Protein AF-A0A7S0L4U0-F1 (afdb_monomer_lite)

Structure (mmCIF, N/CA/C/O backbone):
data_AF-A0A7S0L4U0-F1
#
_entry.id   AF-A0A7S0L4U0-F1
#
loop_
_atom_site.group_PDB
_atom_site.id
_atom_site.type_symbol
_atom_site.label_atom_id
_atom_site.label_alt_id
_atom_site.label_comp_id
_atom_site.label_asym_id
_atom_site.label_entity_id
_atom_site.label_seq_id
_atom_site.pdbx_PDB_ins_code
_atom_site.Cartn_x
_atom_site.Cartn_y
_atom_site.Cartn_z
_atom_site.occupancy
_atom_site.B_iso_or_equiv
_atom_site.auth_seq_id
_atom_site.auth_comp_id
_atom_site.auth_asym_id
_atom_site.auth_atom_id
_atom_site.pdbx_PDB_model_num
ATOM 1 N N . ASP A 1 1 ? -21.108 29.301 -39.414 1.00 53.47 1 ASP A N 1
ATOM 2 C CA . ASP A 1 1 ? -21.179 27.927 -38.874 1.00 53.47 1 ASP A CA 1
ATOM 3 C C . ASP A 1 1 ? -20.992 27.827 -37.364 1.00 53.47 1 ASP A C 1
ATOM 5 O O . ASP A 1 1 ? -20.004 27.285 -36.890 1.00 53.47 1 ASP A O 1
ATOM 9 N N . ARG A 1 2 ? -21.960 28.309 -36.571 1.00 51.38 2 ARG A N 1
ATOM 10 C CA . ARG A 1 2 ? -22.082 27.903 -35.160 1.00 51.38 2 ARG A CA 1
ATOM 11 C C . ARG A 1 2 ? -23.070 26.743 -35.112 1.00 51.38 2 ARG A C 1
ATOM 13 O O . ARG A 1 2 ? -24.215 26.923 -35.521 1.00 51.38 2 ARG A O 1
ATOM 20 N N . LEU A 1 3 ? -22.631 25.564 -34.663 1.00 56.19 3 LEU A N 1
ATOM 21 C CA . LEU A 1 3 ? -23.533 24.439 -34.417 1.00 56.19 3 LEU A CA 1
ATOM 22 C C . LEU A 1 3 ? -24.658 24.902 -33.484 1.00 56.19 3 LEU A C 1
ATOM 24 O O . LEU A 1 3 ? -24.407 25.405 -32.392 1.00 56.19 3 LEU A O 1
ATOM 28 N N . SER A 1 4 ? -25.899 24.738 -33.927 1.00 61.84 4 SER A N 1
ATOM 29 C CA . SER A 1 4 ? -27.081 25.008 -33.122 1.00 61.84 4 SER A CA 1
ATOM 30 C C . SER A 1 4 ? -27.123 24.060 -31.906 1.00 61.84 4 SER A C 1
ATOM 32 O O . SER A 1 4 ? -26.783 22.878 -32.042 1.00 61.84 4 SER A O 1
ATOM 34 N N . PRO A 1 5 ? -27.555 24.545 -30.722 1.00 63.06 5 PRO A N 1
ATOM 35 C CA . PRO A 1 5 ? -27.515 23.802 -29.456 1.00 63.06 5 PRO A CA 1
ATOM 36 C C . PRO A 1 5 ? -28.036 22.345 -29.505 1.00 63.06 5 PRO A C 1
ATOM 38 O O . PRO A 1 5 ? -27.392 21.485 -28.900 1.00 63.06 5 PRO A O 1
ATOM 41 N N . PRO A 1 6 ? -29.104 21.988 -30.255 1.00 65.94 6 PRO A N 1
ATOM 42 C CA . PRO A 1 6 ? -29.579 20.599 -30.309 1.00 65.94 6 PRO A CA 1
ATOM 43 C C . PRO A 1 6 ? -28.618 19.614 -30.999 1.00 65.94 6 PRO A C 1
ATOM 45 O O . PRO A 1 6 ? -28.617 18.432 -30.663 1.00 65.94 6 PRO A O 1
ATOM 48 N N . ARG A 1 7 ? -27.763 20.063 -31.933 1.00 62.62 7 ARG A N 1
ATOM 49 C CA . ARG A 1 7 ? -26.810 19.176 -32.634 1.00 62.62 7 ARG A CA 1
ATOM 50 C C . ARG A 1 7 ? -25.561 18.882 -31.803 1.00 62.62 7 ARG A C 1
ATOM 52 O O . ARG A 1 7 ? -25.033 17.777 -31.880 1.00 62.62 7 ARG A O 1
ATOM 59 N N . ALA A 1 8 ? -25.131 19.832 -30.971 1.00 63.56 8 ALA A N 1
ATOM 60 C CA . ALA A 1 8 ? -24.026 19.633 -30.033 1.00 63.56 8 ALA A CA 1
ATOM 61 C C . ALA A 1 8 ? -24.400 18.644 -28.911 1.00 63.56 8 ALA A C 1
ATOM 63 O O . ALA A 1 8 ? -23.606 17.768 -28.581 1.00 63.56 8 ALA A O 1
ATOM 64 N N . ALA A 1 9 ? -25.632 18.714 -28.391 1.00 63.44 9 ALA A N 1
ATOM 65 C CA . ALA A 1 9 ? -26.138 17.769 -27.390 1.00 63.44 9 ALA A CA 1
ATOM 66 C C . ALA A 1 9 ? -26.309 16.338 -27.948 1.00 63.44 9 ALA A C 1
ATOM 68 O O . ALA A 1 9 ? -25.973 15.359 -27.276 1.00 63.44 9 ALA A O 1
ATOM 69 N N . ALA A 1 10 ? -26.763 16.201 -29.200 1.00 62.81 10 ALA A N 1
ATOM 70 C CA . ALA A 1 10 ? -26.847 14.909 -29.889 1.00 62.81 10 ALA A CA 1
ATOM 71 C C . ALA A 1 10 ? -25.455 14.310 -30.188 1.00 62.81 10 ALA A C 1
ATOM 73 O O . ALA A 1 10 ? -25.240 13.109 -30.038 1.00 62.81 10 ALA A O 1
ATOM 74 N N . ALA A 1 11 ? -24.477 15.146 -30.552 1.00 64.44 11 ALA A N 1
ATOM 75 C CA . ALA A 1 11 ? -23.095 14.712 -30.753 1.00 64.44 11 ALA A CA 1
ATOM 76 C C . ALA A 1 11 ? -22.408 14.315 -29.433 1.00 64.44 11 ALA A C 1
ATOM 78 O O . ALA A 1 11 ? -21.681 13.323 -29.401 1.00 64.44 11 ALA A O 1
ATOM 79 N N . ALA A 1 12 ? -22.677 15.036 -28.339 1.00 64.06 12 ALA A N 1
ATOM 80 C CA . ALA A 1 12 ? -22.147 14.734 -27.009 1.00 64.06 12 ALA A CA 1
ATOM 81 C C . ALA A 1 12 ? -22.716 13.428 -26.432 1.00 64.06 12 ALA A C 1
ATOM 83 O O . ALA A 1 12 ? -21.962 12.609 -25.914 1.00 64.06 12 ALA A O 1
ATOM 84 N N . SER A 1 13 ? -24.020 13.180 -26.584 1.00 57.53 13 SER A N 1
ATOM 85 C CA . SER A 1 13 ? -24.646 11.907 -26.189 1.00 57.53 13 SER A CA 1
ATOM 86 C C . SER A 1 13 ? -24.198 10.733 -27.073 1.00 57.53 13 SER A C 1
ATOM 88 O O . SER A 1 13 ? -23.996 9.623 -26.577 1.00 57.53 13 SER A O 1
ATOM 90 N N . GLY A 1 14 ? -23.937 10.980 -28.361 1.00 66.12 14 GLY A N 1
ATOM 91 C CA . GLY A 1 14 ? -23.319 10.010 -29.271 1.00 66.12 14 GLY A CA 1
ATOM 92 C C . GLY A 1 14 ? -21.858 9.681 -28.932 1.00 66.12 14 GLY A C 1
ATOM 93 O O . GLY A 1 14 ? -21.435 8.536 -29.056 1.00 66.12 14 GLY A O 1
ATOM 94 N N . ALA A 1 15 ? -21.078 10.664 -28.481 1.00 65.94 15 ALA A N 1
ATOM 95 C CA . ALA A 1 15 ? -19.709 10.446 -28.016 1.00 65.94 15 ALA A CA 1
ATOM 96 C C . ALA A 1 15 ? -19.683 9.727 -26.660 1.00 65.94 15 ALA A C 1
ATOM 98 O O . ALA A 1 15 ? -18.914 8.789 -26.478 1.00 65.94 15 ALA A O 1
ATOM 99 N N . LEU A 1 16 ? -20.579 10.102 -25.743 1.00 66.62 16 LEU A N 1
ATOM 100 C CA . LEU A 1 16 ? -20.706 9.476 -24.430 1.00 66.62 16 LEU A CA 1
ATOM 101 C C . LEU A 1 16 ? -21.143 8.011 -24.538 1.00 66.62 16 LEU A C 1
ATOM 103 O O . LEU A 1 16 ? -20.555 7.157 -23.887 1.00 66.62 16 LEU A O 1
ATOM 107 N N . SER A 1 17 ? -22.118 7.699 -25.395 1.00 63.53 17 SER A N 1
ATOM 108 C CA . SER A 1 17 ? -22.551 6.313 -25.633 1.00 63.53 17 SER A CA 1
ATOM 109 C C . SER A 1 17 ? -21.443 5.452 -26.240 1.00 63.53 17 SER A C 1
ATOM 111 O O . SER A 1 17 ? -21.292 4.307 -25.826 1.00 63.53 17 SER A O 1
ATOM 113 N N . ARG A 1 18 ? -20.607 6.009 -27.129 1.00 67.00 18 ARG A N 1
ATOM 114 C CA . ARG A 1 18 ? -19.422 5.315 -27.663 1.00 67.00 18 ARG A CA 1
ATOM 115 C C . ARG A 1 18 ? -18.334 5.103 -26.616 1.00 67.00 18 ARG A C 1
ATOM 117 O O . ARG A 1 18 ? -17.734 4.032 -26.586 1.00 67.00 18 ARG A O 1
ATOM 124 N N . SER A 1 19 ? -18.107 6.081 -25.742 1.00 69.62 19 SER A N 1
ATOM 125 C CA . SER A 1 19 ? -17.164 5.942 -24.630 1.00 69.62 19 SER A CA 1
ATOM 126 C C . SER A 1 19 ? -17.651 4.913 -23.613 1.00 69.62 19 SER A C 1
ATOM 128 O O . SER A 1 19 ? -16.872 4.070 -23.189 1.00 69.62 19 SER A O 1
ATOM 130 N N . VAL A 1 20 ? -18.944 4.905 -23.281 1.00 68.75 20 VAL A N 1
ATOM 131 C CA . VAL A 1 20 ? -19.538 3.915 -22.370 1.00 68.75 20 VAL A CA 1
ATOM 132 C C . VAL A 1 20 ? -19.503 2.514 -22.980 1.00 68.75 20 VAL A C 1
ATOM 134 O O . VAL A 1 20 ? -19.124 1.573 -22.290 1.00 68.75 20 VAL A O 1
ATOM 137 N N . SER A 1 21 ? -19.811 2.350 -24.271 1.00 61.44 21 SER A N 1
ATOM 138 C CA . SER A 1 21 ? -19.700 1.045 -24.940 1.00 61.44 21 SER A CA 1
ATOM 139 C C . SER A 1 21 ? -18.246 0.587 -25.120 1.00 61.44 21 SER A C 1
ATOM 141 O O . SER A 1 21 ? -17.961 -0.608 -25.047 1.00 61.44 21 SER A O 1
ATOM 143 N N . GLY A 1 22 ? -17.310 1.521 -25.325 1.00 70.69 22 GLY A N 1
ATOM 144 C CA . GLY A 1 22 ? -15.874 1.238 -25.409 1.00 70.69 22 GLY A CA 1
ATOM 145 C C . GLY A 1 22 ? -15.297 0.795 -24.065 1.00 70.69 22 GLY A C 1
ATOM 146 O O . GLY A 1 22 ? -14.588 -0.199 -23.990 1.00 70.69 22 GLY A O 1
ATOM 147 N N . VAL A 1 23 ? -15.690 1.472 -22.988 1.00 72.75 23 VAL A N 1
ATOM 148 C CA . VAL A 1 23 ? -15.337 1.109 -21.611 1.00 72.75 23 VAL A CA 1
ATOM 149 C C . VAL A 1 23 ? -15.996 -0.215 -21.209 1.00 72.75 23 VAL A C 1
ATOM 151 O O . VAL A 1 23 ? -15.345 -1.066 -20.618 1.00 72.75 23 VAL A O 1
ATOM 154 N N . ALA A 1 24 ? -17.256 -0.455 -21.581 1.00 67.25 24 ALA A N 1
ATOM 155 C CA . ALA A 1 24 ? -17.944 -1.713 -21.286 1.00 67.25 24 ALA A CA 1
ATOM 156 C C . ALA A 1 24 ? -17.318 -2.918 -22.009 1.00 67.25 24 ALA A C 1
ATOM 158 O O . ALA A 1 24 ? -17.202 -3.994 -21.424 1.00 67.25 24 ALA A O 1
ATOM 159 N N . SER A 1 25 ? -16.880 -2.743 -23.259 1.00 65.12 25 SER A N 1
ATOM 160 C CA . SER A 1 25 ? -16.233 -3.812 -24.032 1.00 65.12 25 SER A CA 1
ATOM 161 C C . SER A 1 25 ? -14.807 -4.127 -23.568 1.00 65.12 25 SER A C 1
ATOM 163 O O . SER A 1 25 ? -14.365 -5.259 -23.749 1.00 65.12 25 SER A O 1
ATOM 165 N N . THR A 1 26 ? -14.112 -3.191 -22.910 1.00 69.12 26 THR A N 1
ATOM 166 C CA . THR A 1 26 ? -12.790 -3.433 -22.298 1.00 69.12 26 THR A CA 1
ATOM 167 C C . THR A 1 26 ? -12.879 -3.920 -20.849 1.00 69.12 26 THR A C 1
ATOM 169 O O . THR A 1 26 ? -12.046 -4.719 -20.423 1.00 69.12 26 THR A O 1
ATOM 172 N N . LEU A 1 27 ? -13.910 -3.519 -20.095 1.00 67.12 27 LEU A N 1
ATOM 173 C CA . LEU A 1 27 ? -14.142 -3.984 -18.720 1.00 67.12 27 LEU A CA 1
ATOM 174 C C . LEU A 1 27 ? -14.774 -5.372 -18.640 1.00 67.12 27 LEU A C 1
ATOM 176 O O . LEU A 1 27 ? -14.453 -6.116 -17.716 1.00 67.12 27 LEU A O 1
ATOM 180 N N . ALA A 1 28 ? -15.649 -5.752 -19.574 1.00 69.19 28 ALA A N 1
ATOM 181 C CA . ALA A 1 28 ? -16.316 -7.054 -19.521 1.00 69.19 28 ALA A CA 1
ATOM 182 C C . ALA A 1 28 ? -15.330 -8.247 -19.525 1.00 69.19 28 ALA A C 1
ATOM 184 O O . ALA A 1 28 ? -15.489 -9.139 -18.686 1.00 69.19 28 ALA A O 1
ATOM 185 N N . PRO A 1 29 ? -14.263 -8.270 -20.351 1.00 68.38 29 PRO A N 1
ATOM 186 C CA . PRO A 1 29 ? -13.239 -9.314 -20.283 1.00 68.38 29 PRO A CA 1
ATOM 187 C C . PRO A 1 29 ? -12.402 -9.248 -18.999 1.00 68.38 29 PRO A C 1
ATOM 189 O O . PRO A 1 29 ? -12.062 -10.289 -18.439 1.00 68.38 29 PRO A O 1
ATOM 192 N N . ALA A 1 30 ? -12.096 -8.043 -18.504 1.00 67.56 30 ALA A N 1
ATOM 193 C CA . ALA A 1 30 ? -11.308 -7.844 -17.286 1.00 67.56 30 ALA A CA 1
ATOM 194 C C . ALA A 1 30 ? -12.045 -8.352 -16.032 1.00 67.56 30 ALA A C 1
ATOM 196 O O . ALA A 1 30 ? -11.467 -9.062 -15.212 1.00 67.56 30 ALA A O 1
ATOM 197 N N . LEU A 1 31 ? -13.346 -8.068 -15.923 1.00 66.62 31 LEU A N 1
ATOM 198 C CA . LEU A 1 31 ? -14.198 -8.553 -14.834 1.00 66.62 31 LEU A CA 1
ATOM 199 C C . LEU A 1 31 ? -14.449 -10.063 -14.931 1.00 66.62 31 LEU A C 1
ATOM 201 O O . LEU A 1 31 ? -14.419 -10.759 -13.919 1.00 66.62 31 LEU A O 1
ATOM 205 N N . THR A 1 32 ? -14.621 -10.587 -16.148 1.00 69.31 32 THR A N 1
ATOM 206 C CA . THR A 1 32 ? -14.753 -12.036 -16.384 1.00 69.31 32 THR A CA 1
ATOM 207 C C . THR A 1 32 ? -13.467 -12.782 -16.015 1.00 69.31 32 THR A C 1
ATOM 209 O O . THR A 1 32 ? -13.533 -13.867 -15.443 1.00 69.31 32 THR A O 1
ATOM 212 N N . SER A 1 33 ? -12.297 -12.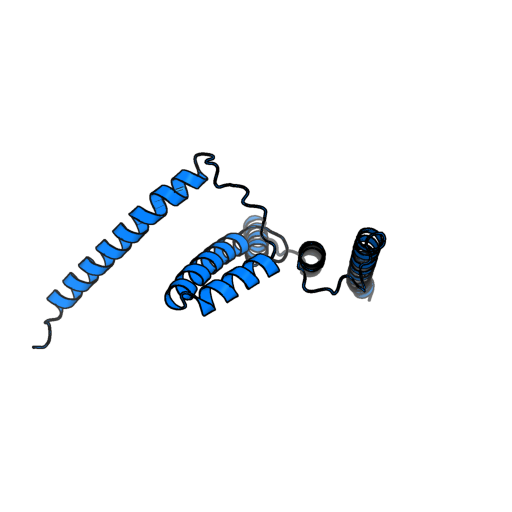177 -16.248 1.00 64.81 33 SER A N 1
ATOM 213 C CA . SER A 1 33 ? -10.996 -12.734 -15.843 1.00 64.81 33 SER A CA 1
ATOM 214 C C . SER A 1 33 ? -10.816 -12.758 -14.319 1.00 64.81 33 SER A C 1
ATOM 216 O O . SER A 1 33 ? -10.173 -13.666 -13.795 1.00 64.81 33 SER A O 1
ATOM 218 N N . LEU A 1 34 ? -11.428 -11.808 -13.599 1.00 65.38 34 LEU A N 1
ATOM 219 C CA . LEU A 1 34 ? -11.457 -11.782 -12.132 1.00 65.38 34 LEU A CA 1
ATOM 220 C C . LEU A 1 34 ? -12.424 -12.821 -11.538 1.00 65.38 34 LEU A C 1
ATOM 222 O O . LEU A 1 34 ? -12.131 -13.407 -10.500 1.00 65.38 34 LEU A O 1
ATOM 226 N N . ALA A 1 35 ? -13.573 -13.047 -12.183 1.00 70.50 35 ALA A N 1
ATOM 227 C CA . ALA A 1 35 ? -14.600 -13.980 -11.711 1.00 70.50 35 ALA A CA 1
ATOM 228 C C . ALA A 1 35 ? -14.310 -15.447 -12.085 1.00 70.50 35 ALA A C 1
ATOM 230 O O . ALA A 1 35 ? -14.734 -16.363 -11.383 1.00 70.50 35 ALA A O 1
ATOM 231 N N . GLY A 1 36 ? -13.589 -15.673 -13.184 1.00 56.31 36 GLY A N 1
ATOM 232 C CA . GLY A 1 36 ? -13.311 -16.987 -13.758 1.00 56.31 36 GLY A CA 1
ATOM 233 C C . GLY A 1 36 ? -11.873 -17.465 -13.574 1.00 56.31 36 GLY A C 1
ATOM 234 O O . GLY A 1 36 ? -11.322 -17.996 -14.525 1.00 56.31 36 GLY A O 1
ATOM 235 N N . GLY A 1 37 ? -11.246 -17.251 -12.410 1.00 63.81 37 GLY A N 1
ATOM 236 C CA . GLY A 1 37 ? -10.025 -17.966 -11.980 1.00 63.81 37 GLY A CA 1
ATOM 237 C C . GLY A 1 37 ? -8.902 -18.131 -13.021 1.00 63.81 37 GLY A C 1
ATOM 238 O O . GLY A 1 37 ? -8.239 -19.168 -13.044 1.00 63.81 37 GLY A O 1
ATOM 239 N N . GLY A 1 38 ? -8.706 -17.151 -13.907 1.00 45.16 38 GLY A N 1
ATOM 240 C CA . GLY A 1 38 ? -7.910 -17.304 -15.123 1.00 45.16 38 GLY A CA 1
ATOM 241 C C . GLY A 1 38 ? -6.529 -16.677 -15.020 1.00 45.16 38 GLY A C 1
ATOM 242 O O . GLY A 1 38 ? -6.349 -15.523 -15.389 1.00 45.16 38 GLY A O 1
ATOM 243 N N . SER A 1 39 ? -5.570 -17.465 -14.530 1.00 48.56 39 SER A N 1
ATOM 244 C CA . SER A 1 39 ? -4.192 -17.592 -15.039 1.00 48.56 39 SER A CA 1
ATOM 245 C C . SER A 1 39 ? -3.623 -16.446 -15.900 1.00 48.56 39 SER A C 1
ATOM 247 O O . SER A 1 39 ? -3.209 -16.670 -17.039 1.00 48.56 39 SER A O 1
ATOM 249 N N . GLN A 1 40 ? -3.517 -15.233 -15.368 1.00 43.69 40 GLN A N 1
ATOM 250 C CA . GLN A 1 40 ? -2.431 -14.355 -15.789 1.00 43.69 40 GLN A CA 1
ATOM 251 C C . GLN A 1 40 ? -1.224 -14.819 -15.001 1.00 43.69 40 GLN A C 1
ATOM 253 O O . GLN A 1 40 ? -1.311 -14.974 -13.780 1.00 43.69 40 GLN A O 1
ATOM 258 N N . GLN A 1 41 ? -0.157 -15.160 -15.723 1.00 37.94 41 GLN A N 1
ATOM 259 C CA . GLN A 1 41 ? 1.086 -15.626 -15.144 1.00 37.94 41 GLN A CA 1
ATOM 260 C C . GLN A 1 41 ? 1.365 -14.854 -13.855 1.00 37.94 41 GLN A C 1
ATOM 262 O O . GLN A 1 41 ? 1.3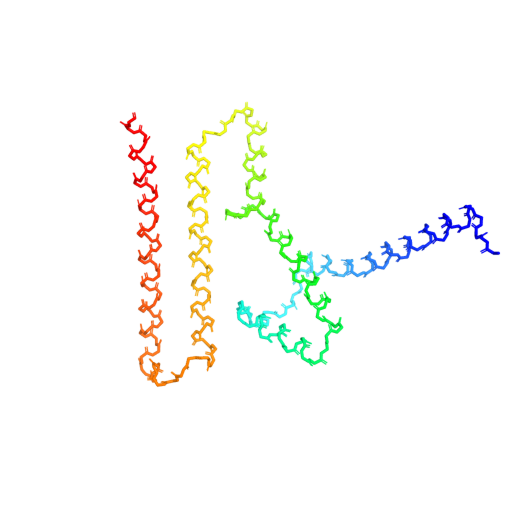29 -13.622 -13.833 1.00 37.94 41 GLN A O 1
ATOM 267 N N . ALA A 1 42 ? 1.735 -15.581 -12.805 1.00 35.44 42 ALA A N 1
ATOM 268 C CA . ALA A 1 42 ? 2.695 -15.070 -11.846 1.00 35.44 42 ALA A CA 1
ATOM 269 C C . ALA A 1 42 ? 4.005 -14.781 -12.613 1.00 35.44 42 ALA A C 1
ATOM 271 O O . ALA A 1 42 ? 5.009 -15.465 -12.440 1.00 35.44 42 ALA A O 1
ATOM 272 N N . ALA A 1 43 ? 3.970 -13.827 -13.550 1.00 38.31 43 ALA A N 1
ATOM 273 C CA . ALA A 1 43 ? 5.126 -13.182 -14.120 1.00 38.31 43 ALA A CA 1
ATOM 274 C C . ALA A 1 43 ? 5.770 -12.554 -12.898 1.00 38.31 43 ALA A C 1
ATOM 276 O O . ALA A 1 43 ? 5.159 -11.684 -12.275 1.00 38.31 43 ALA A O 1
ATOM 277 N N . GLY A 1 44 ? 6.870 -13.179 -12.466 1.00 45.50 44 GLY A N 1
ATOM 278 C CA . GLY A 1 44 ? 7.383 -13.094 -11.105 1.00 45.50 44 GLY A CA 1
ATOM 279 C C . GLY A 1 44 ? 7.220 -11.692 -10.558 1.00 45.50 44 GLY A C 1
ATOM 280 O O . GLY A 1 44 ? 7.698 -10.767 -11.204 1.00 45.50 44 GLY A O 1
ATOM 281 N N . LEU A 1 45 ? 6.476 -11.574 -9.448 1.00 49.78 45 LEU A N 1
ATOM 282 C CA . LEU A 1 45 ? 6.154 -10.327 -8.748 1.00 49.78 45 LEU A CA 1
ATOM 283 C C . LEU A 1 45 ? 7.301 -9.324 -8.918 1.00 49.78 45 LEU A C 1
ATOM 285 O O . LEU A 1 45 ? 8.301 -9.402 -8.203 1.00 49.78 45 LEU A O 1
ATOM 289 N N . GLN A 1 46 ? 7.188 -8.440 -9.918 1.00 65.44 46 GLN A N 1
ATOM 290 C CA . GLN A 1 46 ? 8.188 -7.406 -10.132 1.00 65.44 46 GLN A CA 1
ATOM 291 C C . GLN A 1 46 ? 8.073 -6.483 -8.935 1.00 65.44 46 GLN A C 1
ATOM 293 O O . GLN A 1 46 ? 7.005 -5.926 -8.670 1.00 65.44 46 GLN A O 1
ATOM 298 N N . GLY A 1 47 ? 9.163 -6.384 -8.178 1.00 77.19 47 GLY A N 1
ATOM 299 C CA . GLY A 1 47 ? 9.228 -5.487 -7.042 1.00 77.19 47 GLY A CA 1
ATOM 300 C C . GLY A 1 47 ? 9.049 -4.026 -7.475 1.00 77.19 47 GLY A C 1
ATOM 301 O O . GLY A 1 47 ? 9.059 -3.712 -8.671 1.00 77.19 47 GLY A O 1
ATOM 302 N N . PRO A 1 48 ? 8.882 -3.105 -6.517 1.00 82.75 48 PRO A N 1
ATOM 303 C CA . PRO A 1 48 ? 8.714 -1.682 -6.798 1.00 82.75 48 PRO A CA 1
ATOM 304 C C . PRO A 1 48 ? 9.810 -1.082 -7.698 1.00 82.75 48 PRO A C 1
ATOM 306 O O . PRO A 1 48 ? 9.501 -0.247 -8.548 1.00 82.75 48 PRO A O 1
ATOM 309 N N . LEU A 1 49 ? 11.068 -1.527 -7.582 1.00 84.12 49 LEU A N 1
ATOM 310 C CA . LEU A 1 49 ? 12.151 -1.132 -8.490 1.00 84.12 49 LEU A CA 1
ATOM 311 C C . LEU A 1 49 ? 11.996 -1.746 -9.879 1.00 84.12 49 LEU A C 1
ATOM 313 O O . LEU A 1 49 ? 12.294 -1.072 -10.861 1.00 84.12 49 LEU A O 1
ATOM 317 N N . GLY A 1 50 ? 11.508 -2.982 -9.991 1.00 83.75 50 GLY A N 1
ATOM 318 C CA . GLY A 1 50 ? 11.183 -3.597 -11.283 1.00 83.75 50 GLY A CA 1
ATOM 319 C C . GLY A 1 50 ? 10.104 -2.816 -12.042 1.00 83.75 50 GLY A C 1
ATOM 320 O O . GLY A 1 50 ? 10.256 -2.529 -13.231 1.00 83.75 50 GLY A O 1
ATOM 321 N N . ILE A 1 51 ? 9.061 -2.376 -11.331 1.00 86.69 51 ILE A N 1
ATOM 322 C CA . ILE A 1 51 ? 8.008 -1.512 -11.885 1.00 86.69 51 ILE A CA 1
ATOM 323 C C . ILE A 1 51 ? 8.599 -0.160 -12.316 1.00 86.69 51 ILE A C 1
ATOM 325 O O . ILE A 1 51 ? 8.313 0.311 -13.418 1.00 86.69 51 ILE A O 1
ATOM 329 N N . ALA A 1 52 ? 9.466 0.443 -11.495 1.00 87.81 52 ALA A N 1
ATOM 330 C CA . ALA A 1 52 ? 10.135 1.703 -11.824 1.00 87.81 52 ALA A CA 1
ATOM 331 C C . ALA A 1 52 ? 11.074 1.580 -13.041 1.00 87.81 52 ALA A C 1
ATOM 333 O O . ALA A 1 52 ? 11.093 2.461 -13.901 1.00 87.81 52 ALA A O 1
ATOM 334 N N . ALA A 1 53 ? 11.817 0.476 -13.159 1.00 86.62 53 ALA A N 1
ATOM 335 C CA . ALA A 1 53 ? 12.690 0.199 -14.299 1.00 86.62 53 ALA A CA 1
ATOM 336 C C . ALA A 1 53 ? 11.889 0.002 -15.597 1.00 86.62 53 ALA A C 1
ATOM 338 O O . ALA A 1 53 ? 12.261 0.524 -16.654 1.00 86.62 53 ALA A O 1
ATOM 339 N N . THR A 1 54 ? 10.749 -0.689 -15.512 1.00 86.62 54 THR A N 1
ATOM 340 C CA . THR A 1 54 ? 9.811 -0.842 -16.630 1.00 86.62 54 THR A CA 1
ATOM 341 C C . THR A 1 54 ? 9.248 0.513 -17.059 1.00 86.62 54 THR A C 1
ATOM 343 O O . THR A 1 54 ? 9.286 0.840 -18.245 1.00 86.62 54 THR A O 1
ATOM 346 N N . ALA A 1 55 ? 8.831 1.355 -16.106 1.00 86.69 55 ALA A N 1
ATOM 347 C CA . ALA A 1 55 ? 8.377 2.717 -16.390 1.00 86.69 55 ALA A CA 1
ATOM 348 C C . ALA A 1 55 ? 9.458 3.550 -17.101 1.00 86.69 55 ALA A C 1
ATOM 350 O O . ALA A 1 55 ? 9.170 4.220 -18.092 1.00 86.69 55 ALA A O 1
ATOM 351 N N . GLY A 1 56 ? 10.713 3.467 -16.641 1.00 87.19 56 GLY A N 1
ATOM 352 C CA . GLY A 1 56 ? 11.850 4.152 -17.262 1.00 87.19 56 GLY A CA 1
ATOM 353 C C . GLY A 1 56 ? 12.131 3.681 -18.692 1.00 87.19 56 GLY A C 1
ATOM 354 O O . GLY A 1 56 ? 12.428 4.495 -19.565 1.00 87.19 56 GLY A O 1
ATOM 355 N N . THR A 1 57 ? 11.973 2.384 -18.958 1.00 87.12 57 THR A N 1
ATOM 356 C CA . THR A 1 57 ? 12.125 1.815 -20.306 1.00 87.12 57 THR A CA 1
ATOM 357 C C . THR A 1 57 ? 11.007 2.283 -21.238 1.00 87.12 57 THR A C 1
ATOM 359 O O . THR A 1 57 ? 11.276 2.679 -22.374 1.00 87.12 57 THR A O 1
ATOM 362 N N . ILE A 1 58 ? 9.756 2.303 -20.766 1.00 86.94 58 ILE A N 1
ATOM 363 C CA . ILE A 1 58 ? 8.609 2.812 -21.535 1.00 86.94 58 ILE A CA 1
ATOM 364 C C . ILE A 1 58 ? 8.789 4.305 -21.829 1.00 86.94 58 ILE A C 1
ATOM 366 O O . ILE A 1 58 ? 8.591 4.727 -22.964 1.00 86.94 58 ILE A O 1
ATOM 370 N N . ALA A 1 59 ? 9.244 5.094 -20.853 1.00 88.31 59 ALA A N 1
ATOM 371 C CA . ALA A 1 59 ? 9.494 6.523 -21.035 1.00 88.31 59 ALA A CA 1
ATOM 372 C C . ALA A 1 59 ? 10.531 6.815 -22.137 1.00 88.31 59 ALA A C 1
ATOM 374 O O . ALA A 1 59 ? 10.377 7.786 -22.874 1.00 88.31 59 ALA A O 1
ATOM 375 N N . GLN A 1 60 ? 11.562 5.972 -22.268 1.00 89.50 60 GLN A N 1
ATOM 376 C CA . GLN A 1 60 ? 12.605 6.125 -23.291 1.00 89.50 60 GLN A CA 1
ATOM 377 C C . GLN A 1 60 ? 12.205 5.570 -24.663 1.00 89.50 60 GLN A C 1
ATOM 379 O O . GLN A 1 60 ? 12.615 6.116 -25.683 1.00 89.50 60 GLN A O 1
ATOM 384 N N . THR A 1 61 ? 11.434 4.481 -24.704 1.00 85.62 61 THR A N 1
ATOM 385 C CA . THR A 1 61 ? 11.108 3.779 -25.958 1.00 85.62 61 THR A CA 1
ATOM 386 C C . THR A 1 61 ? 9.798 4.248 -26.585 1.00 85.62 61 THR A C 1
ATOM 388 O O . THR A 1 61 ? 9.727 4.389 -27.802 1.00 85.62 61 THR A O 1
ATOM 391 N N . ASN A 1 62 ? 8.761 4.496 -25.779 1.00 79.69 62 ASN A N 1
ATOM 392 C CA . ASN A 1 62 ? 7.405 4.822 -26.223 1.00 79.69 62 ASN A CA 1
ATOM 393 C C . ASN A 1 62 ? 6.714 5.765 -25.214 1.00 79.69 62 ASN A C 1
ATOM 395 O O . ASN A 1 62 ? 5.836 5.335 -24.459 1.00 79.69 62 ASN A O 1
ATOM 399 N N . PRO A 1 63 ? 7.056 7.067 -25.193 1.00 80.12 63 PRO A N 1
ATOM 400 C CA . PRO A 1 63 ? 6.517 8.014 -24.212 1.00 80.12 63 PRO A CA 1
ATOM 401 C C . PRO A 1 63 ? 4.994 8.194 -24.305 1.00 80.12 63 PRO A C 1
ATOM 403 O O . PRO A 1 63 ? 4.359 8.545 -23.314 1.00 80.12 63 PRO A O 1
ATOM 406 N N . SER A 1 64 ? 4.385 7.909 -25.460 1.00 81.12 64 SER A N 1
ATOM 407 C CA . SER A 1 64 ? 2.926 7.894 -25.621 1.00 81.12 64 SER A CA 1
ATOM 408 C C . SER A 1 64 ? 2.244 6.782 -24.816 1.00 81.12 64 SER A C 1
ATOM 410 O O . SER A 1 64 ? 1.155 7.002 -24.299 1.00 81.12 64 SER A O 1
ATOM 412 N N . GLN A 1 65 ? 2.893 5.624 -24.646 1.00 80.62 65 GLN A N 1
ATOM 413 C CA . GLN A 1 65 ? 2.373 4.495 -23.861 1.00 80.62 65 GLN A CA 1
ATOM 414 C C . GLN A 1 65 ? 2.630 4.647 -22.355 1.00 80.62 65 GLN A C 1
ATOM 416 O O . GLN A 1 65 ? 2.052 3.919 -21.549 1.00 80.62 65 GLN A O 1
ATOM 421 N N . LEU A 1 66 ? 3.471 5.606 -21.947 1.00 85.00 66 LEU A N 1
ATOM 422 C CA . LEU A 1 66 ? 3.732 5.880 -20.533 1.00 85.00 66 LEU A CA 1
ATOM 423 C C . LEU A 1 66 ? 2.459 6.329 -19.804 1.00 85.00 66 LEU A C 1
ATOM 425 O O . LEU A 1 66 ? 2.249 5.950 -18.654 1.00 85.00 66 LEU A O 1
ATOM 429 N N . ALA A 1 67 ? 1.604 7.102 -20.480 1.00 85.75 67 ALA A N 1
ATOM 430 C CA . ALA A 1 67 ? 0.323 7.542 -19.935 1.00 85.75 67 ALA A CA 1
ATOM 431 C C . ALA A 1 67 ? -0.622 6.359 -19.682 1.00 85.75 67 ALA A C 1
ATOM 433 O O . ALA A 1 67 ? -1.223 6.288 -18.613 1.00 85.75 67 ALA A O 1
ATOM 434 N N . ASP A 1 68 ? -0.691 5.400 -20.609 1.00 83.19 68 ASP A N 1
ATOM 435 C CA . ASP A 1 68 ? -1.513 4.194 -20.461 1.00 83.19 68 ASP A CA 1
ATOM 436 C C . ASP A 1 68 ? -0.982 3.285 -19.342 1.00 83.19 68 ASP A C 1
ATOM 438 O O . ASP A 1 68 ? -1.750 2.773 -18.525 1.00 83.19 68 ASP A O 1
ATOM 442 N N . PHE A 1 69 ? 0.343 3.135 -19.243 1.00 84.12 69 PHE A N 1
ATOM 443 C CA . PHE A 1 69 ? 0.985 2.390 -18.159 1.00 84.12 69 PHE A CA 1
ATOM 444 C C . PHE A 1 69 ? 0.732 3.033 -16.787 1.00 84.12 69 PHE A C 1
ATOM 446 O O . PHE A 1 69 ? 0.372 2.350 -15.825 1.00 84.12 69 PHE A O 1
ATOM 453 N N . ALA A 1 70 ? 0.864 4.358 -16.694 1.00 86.81 70 ALA A N 1
ATOM 454 C CA . ALA A 1 70 ? 0.564 5.109 -15.480 1.00 86.81 70 ALA A CA 1
ATOM 455 C C . ALA A 1 70 ? -0.930 5.049 -15.123 1.00 86.81 70 ALA A C 1
ATOM 457 O O . ALA A 1 70 ? -1.267 4.910 -13.948 1.00 86.81 70 ALA A O 1
ATOM 458 N N . ALA A 1 71 ? -1.822 5.098 -16.117 1.00 88.88 71 ALA A N 1
ATOM 459 C CA . ALA A 1 71 ? -3.260 4.947 -15.917 1.00 88.88 71 ALA A CA 1
ATOM 460 C C . ALA A 1 71 ? -3.601 3.563 -15.345 1.00 88.88 71 ALA A C 1
ATOM 462 O O . ALA A 1 71 ? -4.360 3.470 -14.380 1.00 88.88 71 ALA A O 1
ATOM 463 N N . LEU A 1 72 ? -2.983 2.497 -15.863 1.00 87.38 72 LEU A N 1
ATOM 464 C CA . LEU A 1 72 ? -3.145 1.139 -15.340 1.00 87.38 72 LEU A CA 1
ATOM 465 C C . LEU A 1 72 ? -2.662 1.025 -13.886 1.00 87.38 72 LEU A C 1
ATOM 467 O O . LEU A 1 72 ? -3.379 0.487 -13.039 1.00 87.38 72 LEU A O 1
ATOM 471 N N . LEU A 1 73 ? -1.481 1.566 -13.566 1.00 88.25 73 LEU A N 1
ATOM 472 C CA . LEU A 1 73 ? -0.979 1.603 -12.186 1.00 88.25 73 LEU A CA 1
ATOM 473 C C . LEU A 1 73 ? -1.897 2.411 -11.260 1.00 88.25 73 LEU A C 1
ATOM 475 O O . LEU A 1 73 ? -2.155 1.988 -10.135 1.00 88.25 73 LEU A O 1
ATOM 479 N N . SER A 1 74 ? -2.413 3.546 -11.730 1.00 89.94 74 SER A N 1
ATOM 480 C CA . SER A 1 74 ? -3.309 4.410 -10.960 1.00 89.94 74 SER A CA 1
ATOM 481 C C . SER A 1 74 ? -4.626 3.715 -10.619 1.00 89.94 74 SER A C 1
ATOM 483 O O . SER A 1 74 ? -5.054 3.772 -9.468 1.00 89.94 74 SER A O 1
ATOM 485 N N . VAL A 1 75 ? -5.234 3.001 -11.573 1.00 89.62 75 VAL A N 1
ATOM 486 C CA . VAL A 1 75 ? -6.447 2.208 -11.321 1.00 89.62 75 VAL A CA 1
ATOM 487 C C . VAL A 1 75 ? -6.174 1.110 -10.294 1.00 89.62 75 VAL A C 1
ATOM 489 O O . VAL A 1 75 ? -6.956 0.945 -9.360 1.00 89.62 75 VAL A O 1
ATOM 492 N N . ASN A 1 76 ? -5.043 0.407 -10.403 1.00 87.81 76 ASN A N 1
ATOM 493 C CA . ASN A 1 76 ? -4.668 -0.609 -9.420 1.00 87.81 76 ASN A CA 1
ATOM 494 C C . ASN A 1 76 ? -4.498 -0.004 -8.021 1.00 87.81 76 ASN A C 1
ATOM 496 O O . ASN A 1 76 ? -5.039 -0.543 -7.059 1.00 87.81 76 ASN A O 1
ATOM 500 N N . LEU A 1 77 ? -3.813 1.136 -7.898 1.00 88.19 77 LEU A N 1
ATOM 501 C CA . LEU A 1 77 ? -3.669 1.843 -6.622 1.00 88.19 77 LEU A CA 1
ATOM 502 C C . LEU A 1 77 ? -5.012 2.323 -6.066 1.00 88.19 77 LEU A C 1
ATOM 504 O O . LEU A 1 77 ? -5.232 2.216 -4.866 1.00 88.19 77 LEU A O 1
ATOM 508 N N . ALA A 1 78 ? -5.931 2.790 -6.914 1.00 86.81 78 ALA A N 1
ATOM 509 C CA . ALA A 1 78 ? -7.273 3.173 -6.484 1.00 86.81 78 ALA A CA 1
ATOM 510 C C . ALA A 1 78 ? -8.043 1.979 -5.895 1.00 86.81 78 ALA A C 1
ATOM 512 O O . ALA A 1 78 ? -8.679 2.108 -4.849 1.00 86.81 78 ALA A O 1
ATOM 513 N N . VAL A 1 79 ? -7.938 0.802 -6.522 1.00 88.56 79 VAL A N 1
ATOM 514 C CA . VAL A 1 79 ? -8.534 -0.439 -6.004 1.00 88.56 79 VAL A CA 1
ATOM 515 C C . VAL A 1 79 ? -7.864 -0.866 -4.695 1.00 88.56 79 VAL A C 1
ATOM 517 O O . VAL A 1 79 ? -8.569 -1.160 -3.733 1.00 88.56 79 VAL A O 1
ATOM 520 N N . PHE A 1 80 ? -6.529 -0.852 -4.613 1.00 85.88 80 PHE A N 1
ATOM 521 C CA . PHE A 1 80 ? -5.796 -1.190 -3.386 1.00 85.88 80 PHE A CA 1
ATOM 522 C C . PHE A 1 80 ? -6.110 -0.233 -2.228 1.00 85.88 80 PHE A C 1
ATOM 524 O O . PHE A 1 80 ? -6.303 -0.692 -1.103 1.00 85.88 80 PHE A O 1
ATOM 531 N N . ASN A 1 81 ? -6.228 1.070 -2.496 1.00 86.44 81 ASN A N 1
ATOM 532 C CA . ASN A 1 81 ? -6.591 2.075 -1.495 1.00 86.44 81 ASN A CA 1
ATOM 533 C C . ASN A 1 81 ? -8.020 1.902 -0.975 1.00 86.44 81 ASN A C 1
ATOM 535 O O . ASN A 1 81 ? -8.293 2.308 0.150 1.00 86.44 81 ASN A O 1
ATOM 539 N N . ALA A 1 82 ? -8.919 1.292 -1.750 1.00 85.94 82 ALA A N 1
ATOM 540 C CA . ALA A 1 82 ? -10.282 0.992 -1.319 1.00 85.94 82 ALA A CA 1
ATOM 541 C C . ALA A 1 82 ? -10.384 -0.271 -0.443 1.00 85.94 82 ALA A C 1
ATOM 543 O O . ALA A 1 82 ? -11.416 -0.489 0.196 1.00 85.94 82 ALA A O 1
ATOM 544 N N . LEU A 1 83 ? -9.343 -1.111 -0.398 1.00 88.06 83 LEU A N 1
ATOM 545 C CA . LEU A 1 83 ? -9.350 -2.313 0.431 1.00 88.06 83 LEU A CA 1
ATOM 546 C C . LEU A 1 83 ? -9.293 -1.952 1.926 1.00 88.06 83 LEU A C 1
ATOM 548 O O . LEU A 1 83 ? -8.655 -0.967 2.306 1.00 88.06 83 LEU A O 1
ATOM 552 N N . PRO A 1 84 ? -9.892 -2.775 2.809 1.00 81.31 84 PRO A N 1
ATOM 553 C CA . PRO A 1 84 ? -9.837 -2.597 4.261 1.00 81.31 84 PRO A CA 1
ATOM 554 C C . PRO A 1 84 ? -8.467 -3.005 4.838 1.00 81.31 84 PRO A C 1
ATOM 556 O O . PRO A 1 84 ? -8.384 -3.728 5.830 1.00 81.31 84 PRO A O 1
ATOM 559 N N . ILE A 1 85 ? -7.377 -2.582 4.197 1.00 83.56 85 ILE A N 1
ATOM 560 C CA . ILE A 1 85 ? -6.014 -2.864 4.635 1.00 83.56 85 ILE A CA 1
ATOM 561 C C . ILE A 1 85 ? -5.583 -1.748 5.594 1.00 83.56 85 ILE A C 1
ATOM 563 O O . ILE A 1 85 ? -5.651 -0.571 5.228 1.00 83.56 85 ILE A O 1
ATOM 567 N N . PRO A 1 86 ? -5.125 -2.088 6.810 1.00 73.75 86 PRO A N 1
ATOM 568 C CA . PRO A 1 86 ? -4.676 -1.102 7.779 1.00 73.75 86 PRO A CA 1
ATOM 569 C C . PRO A 1 86 ? -3.635 -0.137 7.175 1.00 73.75 86 PRO A C 1
ATOM 571 O O . PRO A 1 86 ? -2.649 -0.575 6.588 1.00 73.75 86 PRO A O 1
ATOM 574 N N . GLY A 1 87 ? -3.834 1.175 7.358 1.00 77.31 87 GLY A N 1
ATOM 575 C CA . GLY A 1 87 ? -2.918 2.226 6.887 1.00 77.31 87 GLY A CA 1
ATOM 576 C C . GLY A 1 87 ? -3.277 2.822 5.520 1.00 77.31 87 GLY A C 1
ATOM 577 O O . GLY A 1 87 ? -2.631 3.775 5.095 1.00 77.31 87 GLY A O 1
ATOM 578 N N . LEU A 1 88 ? -4.317 2.301 4.859 1.00 84.75 88 LEU A N 1
ATOM 579 C CA . LEU A 1 88 ? -4.893 2.837 3.619 1.00 84.75 88 LEU A CA 1
ATOM 580 C C . LEU A 1 88 ? -6.234 3.545 3.877 1.00 84.75 88 LEU A C 1
ATOM 582 O O . LEU A 1 88 ? -6.890 3.315 4.898 1.00 84.75 88 LEU A O 1
ATOM 586 N N . ASP A 1 89 ? -6.660 4.388 2.931 1.00 86.69 89 ASP A N 1
ATOM 587 C CA . ASP A 1 89 ? -7.895 5.186 3.031 1.00 86.69 89 ASP A CA 1
ATOM 588 C C . ASP A 1 89 ? -9.145 4.313 3.269 1.00 86.69 89 ASP A C 1
ATOM 590 O O . ASP A 1 89 ? -10.010 4.643 4.084 1.00 86.69 89 ASP A O 1
ATOM 594 N N . GLY A 1 90 ? -9.212 3.139 2.633 1.00 86.38 90 GLY A N 1
ATOM 595 C CA . GLY A 1 90 ? -10.296 2.165 2.776 1.00 86.38 90 GLY A CA 1
ATOM 596 C C . GLY A 1 90 ? -10.455 1.611 4.194 1.00 86.38 90 GLY A C 1
ATOM 597 O O . GLY A 1 90 ? -11.569 1.302 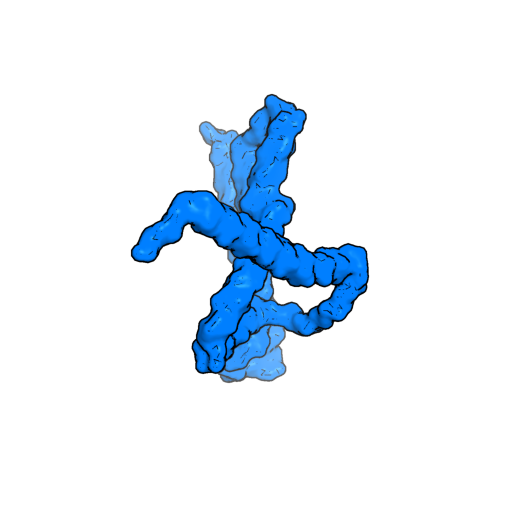4.619 1.00 86.38 90 GLY A O 1
ATOM 598 N N . PHE A 1 91 ? -9.379 1.552 4.982 1.00 86.75 91 PHE A N 1
ATOM 599 C CA . PHE A 1 91 ? -9.460 1.145 6.385 1.00 86.75 91 PHE A CA 1
ATOM 600 C C . PHE A 1 91 ? -10.108 2.216 7.267 1.00 86.75 91 PHE A C 1
ATOM 602 O O . PHE A 1 91 ? -10.895 1.889 8.155 1.00 86.75 91 PHE A O 1
ATOM 609 N N . GLN A 1 92 ? -9.849 3.497 7.001 1.00 85.56 92 GLN A N 1
ATOM 610 C CA . GLN A 1 92 ? -10.524 4.581 7.721 1.00 85.56 92 GLN A CA 1
ATOM 611 C C . GLN A 1 92 ? -12.025 4.594 7.413 1.00 85.56 92 GLN A C 1
ATOM 613 O O . GLN A 1 92 ? -12.842 4.755 8.321 1.00 85.56 92 GLN A O 1
ATOM 618 N N . LEU A 1 93 ? -12.390 4.338 6.151 1.00 88.06 93 LEU A N 1
ATOM 619 C CA . LEU A 1 93 ? -13.784 4.165 5.742 1.00 88.06 93 LEU A CA 1
ATOM 620 C C . LEU A 1 93 ? -14.447 2.977 6.451 1.00 88.06 93 LEU A C 1
ATOM 622 O O . LEU A 1 93 ? -15.587 3.097 6.898 1.00 88.06 93 LEU A O 1
ATOM 626 N N . LEU A 1 94 ? -13.733 1.860 6.628 1.00 88.06 94 LEU A N 1
ATOM 627 C CA . LEU A 1 94 ? -14.224 0.715 7.398 1.00 88.06 94 LEU A CA 1
ATOM 628 C C . LEU A 1 94 ? -14.483 1.084 8.866 1.00 88.06 94 LEU A C 1
ATOM 630 O O . LEU A 1 94 ? -15.537 0.752 9.405 1.00 88.06 94 LEU A O 1
ATOM 634 N N . LEU A 1 95 ? -13.550 1.780 9.522 1.00 86.94 95 LEU A N 1
ATOM 635 C CA . LEU A 1 95 ? -13.726 2.210 10.914 1.00 86.94 95 LEU A CA 1
ATOM 636 C C . LEU A 1 95 ? -14.921 3.153 11.071 1.00 86.94 95 LEU A C 1
ATOM 638 O O . LEU A 1 95 ? -15.690 3.011 12.022 1.00 86.94 95 LEU A O 1
ATOM 642 N N . LEU A 1 96 ? -15.109 4.067 10.116 1.00 86.75 96 LEU A N 1
ATOM 643 C CA . LEU A 1 96 ? -16.260 4.962 10.084 1.00 86.75 96 LEU A CA 1
ATOM 644 C C . LEU A 1 96 ? -17.572 4.195 9.872 1.00 86.75 96 LEU A C 1
ATOM 646 O O . LEU A 1 96 ? -18.564 4.485 10.536 1.00 86.75 96 LEU A O 1
ATOM 650 N N . ALA A 1 97 ? -17.579 3.183 9.001 1.00 87.75 97 ALA A N 1
ATOM 651 C CA . ALA A 1 97 ? -18.735 2.311 8.808 1.00 87.75 97 ALA A CA 1
ATOM 652 C C . ALA A 1 97 ? -19.075 1.530 10.091 1.00 87.75 97 ALA A C 1
ATOM 654 O O . ALA A 1 97 ? -20.239 1.449 10.480 1.00 87.75 97 ALA A O 1
ATOM 655 N N . VAL A 1 98 ? -18.066 1.013 10.799 1.00 86.25 98 VAL A N 1
ATOM 656 C CA . VAL A 1 98 ? -18.249 0.352 12.101 1.00 86.25 98 VAL A CA 1
ATOM 657 C C . VAL A 1 98 ? -18.788 1.331 13.147 1.00 86.25 98 VAL A C 1
ATOM 659 O O . VAL A 1 98 ? -19.676 0.973 13.919 1.00 86.25 98 VAL A O 1
ATOM 662 N N . GLU A 1 99 ? -18.299 2.571 13.173 1.00 87.38 99 GLU A N 1
ATOM 663 C CA . GLU A 1 99 ? -18.810 3.623 14.056 1.00 87.38 99 GLU A CA 1
ATOM 664 C C . GLU A 1 99 ? -20.274 3.970 13.752 1.00 87.38 99 GLU A C 1
ATOM 666 O O . GLU A 1 99 ? -21.077 4.073 14.683 1.00 87.38 99 GLU A O 1
ATOM 671 N N . ALA A 1 100 ? -20.635 4.066 12.470 1.00 88.19 100 ALA A N 1
ATOM 672 C CA . ALA A 1 100 ? -22.001 4.318 12.021 1.00 88.19 100 ALA A CA 1
ATOM 673 C C . ALA A 1 100 ? -22.963 3.193 12.436 1.00 88.19 100 ALA A C 1
ATOM 675 O O . ALA A 1 100 ? -24.049 3.473 12.938 1.00 88.19 100 ALA A O 1
ATOM 676 N N . VAL A 1 101 ? -22.550 1.925 12.306 1.00 90.94 101 VAL A N 1
ATOM 677 C CA . VAL A 1 101 ? -23.354 0.763 12.734 1.00 90.94 101 VAL A CA 1
ATOM 678 C C . VAL A 1 101 ? -23.471 0.688 14.258 1.00 90.94 101 VAL A C 1
ATOM 680 O O . VAL A 1 101 ? -24.532 0.372 14.792 1.00 90.94 101 VAL A O 1
ATOM 683 N N . ARG A 1 102 ? -22.388 0.977 14.987 1.00 87.12 102 ARG A N 1
ATOM 684 C CA . ARG A 1 102 ? -22.352 0.866 16.453 1.00 87.12 102 ARG A CA 1
ATOM 685 C C . ARG A 1 102 ? -22.967 2.078 17.164 1.00 87.12 102 ARG A C 1
ATOM 687 O O . ARG A 1 102 ? -23.174 2.021 18.376 1.00 87.12 102 ARG A O 1
ATOM 694 N N . GLY A 1 103 ? -23.200 3.180 16.445 1.00 82.88 103 GLY A N 1
ATOM 695 C CA . GLY A 1 103 ? -23.787 4.425 16.955 1.00 82.88 103 GLY A CA 1
ATOM 696 C C . GLY A 1 103 ? -22.971 5.117 18.054 1.00 82.88 103 GLY A C 1
ATOM 697 O O . GLY A 1 103 ? -23.462 6.029 18.716 1.00 82.88 103 GLY A O 1
ATOM 698 N N . LYS A 1 104 ? -21.734 4.667 18.298 1.00 80.62 104 LYS A N 1
ATOM 699 C CA . LYS A 1 104 ? -20.860 5.136 19.379 1.00 80.62 104 LYS A CA 1
ATOM 700 C C . LYS A 1 104 ? -19.459 5.350 18.842 1.00 80.62 104 LYS A C 1
ATOM 702 O O . LYS A 1 104 ? -18.837 4.387 18.374 1.00 80.62 104 LYS A O 1
ATOM 707 N N . LYS A 1 105 ? -18.959 6.579 19.011 1.00 78.50 105 LYS A N 1
ATOM 708 C CA . LYS A 1 105 ? -17.619 6.980 18.580 1.00 78.50 105 LYS A CA 1
ATOM 709 C C . LYS A 1 105 ? -16.561 6.011 19.085 1.00 78.50 105 LYS A C 1
ATOM 711 O O . LYS A 1 105 ? -16.575 5.623 20.257 1.00 78.50 105 LYS A O 1
ATOM 716 N N . LEU A 1 106 ? -15.659 5.592 18.201 1.00 78.38 106 LEU A N 1
ATOM 717 C CA . LEU A 1 106 ? -14.475 4.855 18.628 1.00 78.38 106 LEU A CA 1
ATOM 718 C C . LEU A 1 106 ? -13.586 5.795 19.456 1.00 78.38 106 LEU A C 1
ATOM 720 O O . LEU A 1 106 ? -13.391 6.949 19.070 1.00 78.38 106 LEU A O 1
ATOM 724 N N . PRO A 1 107 ? -13.055 5.347 20.608 1.00 78.75 107 PRO A N 1
ATOM 725 C CA . PRO A 1 107 ? -12.164 6.187 21.390 1.00 78.75 107 PRO A CA 1
ATOM 726 C C . PRO A 1 107 ? -10.932 6.538 20.551 1.00 78.75 107 PRO A C 1
ATOM 728 O O . PRO A 1 107 ? -10.255 5.652 20.031 1.00 78.75 107 PRO A O 1
ATOM 731 N N . GLN A 1 108 ? -10.636 7.837 20.444 1.00 74.62 108 GLN A N 1
ATOM 732 C CA . GLN A 1 108 ? -9.572 8.385 19.590 1.00 74.62 108 GLN A CA 1
ATOM 733 C C . GLN A 1 108 ? -8.199 7.755 19.872 1.00 74.62 108 GLN A C 1
ATOM 735 O O . GLN A 1 108 ? -7.385 7.589 18.970 1.00 74.62 108 GLN A O 1
ATOM 740 N N . THR A 1 109 ? -7.975 7.329 21.115 1.00 73.75 109 THR A N 1
ATOM 741 C CA . THR A 1 109 ? -6.769 6.608 21.541 1.00 73.75 109 THR A CA 1
ATOM 742 C C . THR A 1 109 ? -6.647 5.212 20.921 1.00 73.75 109 THR A C 1
ATOM 744 O O . THR A 1 109 ? -5.549 4.819 20.543 1.00 73.75 109 THR A O 1
ATOM 747 N N . LEU A 1 110 ? -7.752 4.474 20.762 1.00 74.06 110 LEU A N 1
ATOM 748 C CA . LEU A 1 110 ? -7.761 3.168 20.089 1.00 74.06 110 LEU A CA 1
ATOM 749 C C . LEU A 1 110 ? -7.596 3.332 18.580 1.00 74.06 110 LEU A C 1
ATOM 751 O O . LEU A 1 110 ? -6.788 2.633 17.983 1.00 74.06 110 LEU A O 1
ATOM 755 N N . THR A 1 111 ? -8.307 4.283 17.970 1.00 77.06 111 THR A N 1
ATOM 756 C CA . THR A 1 111 ? -8.181 4.564 16.532 1.00 77.06 111 THR A CA 1
ATOM 757 C C . THR A 1 111 ? -6.761 5.007 16.170 1.00 77.06 111 THR A C 1
ATOM 759 O O . THR A 1 111 ? -6.197 4.515 15.196 1.00 77.06 111 THR A O 1
ATOM 762 N N . GLY A 1 112 ? -6.151 5.878 16.984 1.00 78.06 112 GLY A N 1
ATOM 763 C CA . GLY A 1 112 ? -4.768 6.322 16.806 1.00 78.06 112 GLY A CA 1
ATOM 764 C C . GLY A 1 112 ? -3.757 5.185 16.953 1.00 78.06 112 GLY A C 1
ATOM 765 O O . GLY A 1 112 ? -2.903 5.022 16.087 1.00 78.06 112 GLY A O 1
ATOM 766 N N . ALA A 1 113 ? -3.893 4.350 17.989 1.00 77.69 113 ALA A N 1
ATOM 767 C CA . ALA A 1 113 ? -3.007 3.203 18.196 1.00 77.69 113 ALA A CA 1
ATOM 768 C C . ALA A 1 113 ? -3.117 2.173 17.062 1.00 77.69 113 ALA A C 1
ATOM 770 O O . ALA A 1 113 ? -2.104 1.709 16.546 1.00 77.69 113 ALA A O 1
ATOM 771 N N . VAL A 1 114 ? -4.339 1.847 16.631 1.00 80.44 114 VAL A N 1
ATOM 772 C CA . VAL A 1 114 ? -4.570 0.906 15.528 1.00 80.44 114 VAL A CA 1
ATOM 773 C C . VAL A 1 114 ? -3.994 1.449 14.221 1.00 80.44 114 VAL A C 1
ATOM 775 O O . VAL A 1 114 ? -3.339 0.701 13.503 1.00 80.44 114 VAL A O 1
ATOM 778 N N . ASN A 1 115 ? -4.168 2.741 13.929 1.00 81.88 115 ASN A N 1
ATOM 779 C CA . ASN A 1 115 ? -3.592 3.355 12.734 1.00 81.88 115 ASN A CA 1
ATOM 780 C C . ASN A 1 115 ? -2.054 3.429 12.787 1.00 81.88 115 ASN A C 1
ATOM 782 O O . ASN A 1 115 ? -1.392 3.208 11.779 1.00 81.88 115 ASN A O 1
ATOM 786 N N . ALA A 1 116 ? -1.464 3.682 13.957 1.00 81.12 116 ALA A N 1
ATOM 787 C CA . ALA A 1 116 ? -0.010 3.667 14.122 1.00 81.12 116 ALA A CA 1
ATOM 788 C C . ALA A 1 116 ? 0.570 2.263 13.880 1.00 81.12 116 ALA A C 1
ATOM 790 O O . ALA A 1 116 ? 1.504 2.100 13.095 1.00 81.12 116 ALA A O 1
ATOM 791 N N . VAL A 1 117 ? -0.032 1.233 14.486 1.00 82.12 117 VAL A N 1
ATOM 792 C CA . VAL A 1 117 ? 0.338 -0.175 14.257 1.00 82.12 117 VAL A CA 1
ATOM 793 C C . VAL A 1 117 ? 0.186 -0.543 12.781 1.00 82.12 117 VAL A C 1
ATOM 795 O O . VAL A 1 117 ? 1.048 -1.210 12.213 1.00 82.12 117 VAL A O 1
ATOM 798 N N . ALA A 1 118 ? -0.886 -0.078 12.147 1.00 83.56 118 ALA A N 1
ATOM 799 C CA . ALA A 1 118 ? -1.167 -0.297 10.740 1.00 83.56 118 ALA A CA 1
ATOM 800 C C . ALA A 1 118 ? -0.092 0.280 9.808 1.00 83.56 118 ALA A C 1
ATOM 802 O O . ALA A 1 118 ? 0.432 -0.426 8.948 1.00 83.56 118 ALA A O 1
ATOM 803 N N . VAL A 1 119 ? 0.274 1.547 10.011 1.00 83.88 119 VAL A N 1
ATOM 804 C CA . VAL A 1 119 ? 1.333 2.216 9.243 1.00 83.88 119 VAL A CA 1
ATOM 805 C C . VAL A 1 119 ? 2.682 1.535 9.469 1.00 83.88 119 VAL A C 1
ATOM 807 O O . VAL A 1 119 ? 3.433 1.337 8.518 1.00 83.88 119 VAL A O 1
ATOM 810 N N . LEU A 1 120 ? 2.983 1.113 10.699 1.00 84.81 120 LEU A N 1
ATOM 811 C CA . LEU A 1 120 ? 4.223 0.397 11.007 1.00 84.81 120 LEU A CA 1
ATOM 812 C C . LEU A 1 120 ? 4.288 -0.975 10.332 1.00 84.81 120 LEU A C 1
ATOM 814 O O . LEU A 1 120 ? 5.338 -1.348 9.808 1.00 84.81 120 LEU A O 1
ATOM 818 N N . LEU A 1 121 ? 3.171 -1.703 10.289 1.00 84.19 121 LEU A N 1
ATOM 819 C CA . LEU A 1 121 ? 3.067 -2.964 9.558 1.00 84.19 121 LEU A CA 1
ATOM 820 C C . LEU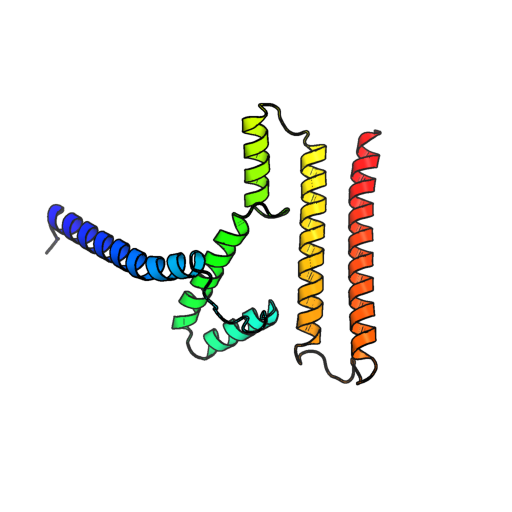 A 1 121 ? 3.249 -2.750 8.048 1.00 84.19 121 LEU A C 1
ATOM 822 O O . LEU A 1 121 ? 3.968 -3.509 7.400 1.00 84.19 121 LEU A O 1
ATOM 826 N N . LEU A 1 122 ? 2.640 -1.704 7.488 1.00 85.88 122 LEU A N 1
ATOM 827 C CA . LEU A 1 122 ? 2.806 -1.357 6.078 1.00 85.88 122 LEU A CA 1
ATOM 828 C C . LEU A 1 122 ? 4.269 -1.017 5.765 1.00 85.88 122 LEU A C 1
ATOM 830 O O . LEU A 1 122 ? 4.829 -1.526 4.795 1.00 85.88 122 LEU A O 1
ATOM 834 N N . LEU A 1 123 ? 4.909 -0.210 6.616 1.00 86.38 123 LEU A N 1
ATOM 835 C CA . LEU A 1 123 ? 6.310 0.173 6.472 1.00 86.38 123 LEU A CA 1
ATOM 836 C C . LEU A 1 123 ? 7.237 -1.046 6.575 1.00 86.38 123 LEU A C 1
ATOM 838 O O . LEU A 1 123 ? 8.191 -1.156 5.808 1.00 86.38 123 LEU A O 1
ATOM 842 N N . TYR A 1 124 ? 6.918 -1.994 7.461 1.00 86.12 124 TYR A N 1
ATOM 843 C CA . TYR A 1 124 ? 7.610 -3.277 7.570 1.00 86.12 124 TYR A CA 1
ATOM 844 C C . TYR A 1 124 ? 7.564 -4.075 6.263 1.00 86.12 124 TYR A C 1
ATOM 846 O O . TYR A 1 124 ? 8.603 -4.480 5.732 1.00 86.12 124 TYR A O 1
ATOM 854 N N . VAL A 1 125 ? 6.365 -4.283 5.715 1.00 85.19 125 VAL A N 1
ATOM 855 C CA . VAL A 1 125 ? 6.186 -5.032 4.464 1.00 85.19 125 VAL A CA 1
ATOM 856 C C . VAL A 1 125 ? 6.867 -4.307 3.303 1.00 85.19 125 VAL A C 1
ATOM 858 O O . VAL A 1 125 ? 7.604 -4.922 2.538 1.00 85.19 125 VAL A O 1
ATOM 861 N N . PHE A 1 126 ? 6.699 -2.990 3.202 1.00 85.62 126 PHE A N 1
ATOM 862 C CA . PHE A 1 126 ? 7.326 -2.196 2.151 1.00 85.62 126 PHE A CA 1
ATOM 863 C C . PHE A 1 126 ? 8.855 -2.277 2.209 1.00 85.62 126 PHE A C 1
ATOM 865 O O . PHE A 1 126 ? 9.497 -2.606 1.213 1.00 85.62 126 PHE A O 1
ATOM 872 N N . GLY A 1 127 ? 9.453 -2.049 3.380 1.00 85.69 127 GLY A N 1
ATOM 873 C CA . GLY A 1 127 ? 10.904 -2.093 3.532 1.00 85.69 127 GLY A CA 1
ATOM 874 C C . GLY A 1 127 ? 11.486 -3.481 3.282 1.00 85.69 127 GLY A C 1
ATOM 875 O O . GLY A 1 127 ? 12.513 -3.591 2.622 1.00 85.69 127 GLY A O 1
ATOM 876 N N . THR A 1 128 ? 10.823 -4.556 3.717 1.00 81.69 128 THR A N 1
ATOM 877 C CA . THR A 1 128 ? 11.288 -5.927 3.430 1.00 81.69 128 THR A CA 1
ATOM 878 C C . THR A 1 128 ? 11.250 -6.255 1.936 1.00 81.69 128 THR A C 1
ATOM 880 O O . THR A 1 128 ? 12.207 -6.835 1.417 1.00 81.69 128 THR A O 1
ATOM 883 N N . VAL A 1 129 ? 10.203 -5.830 1.222 1.00 83.50 129 VAL A N 1
ATOM 884 C CA . VAL A 1 129 ? 10.104 -5.982 -0.237 1.00 83.50 129 VAL A CA 1
ATOM 885 C C . VAL A 1 129 ? 11.181 -5.160 -0.949 1.00 83.50 129 VAL A C 1
ATOM 887 O O . VAL A 1 129 ? 11.868 -5.698 -1.814 1.00 83.50 129 VAL A O 1
ATOM 890 N N . LEU A 1 130 ? 11.395 -3.899 -0.557 1.00 84.00 130 LEU A N 1
ATOM 891 C CA . LEU A 1 130 ? 12.439 -3.052 -1.147 1.00 84.00 130 LEU A CA 1
ATOM 892 C C . LEU A 1 130 ? 13.841 -3.607 -0.896 1.00 84.00 130 LEU A C 1
ATOM 894 O O . LEU A 1 130 ? 14.659 -3.628 -1.809 1.00 84.00 130 LEU A O 1
ATOM 898 N N . LEU A 1 131 ? 14.131 -4.080 0.317 1.00 80.12 131 LEU A N 1
ATOM 899 C CA . LEU A 1 131 ? 15.423 -4.688 0.644 1.00 80.12 131 LEU A CA 1
ATOM 900 C C . LEU A 1 131 ? 15.683 -5.936 -0.207 1.00 80.12 131 LEU A C 1
ATOM 902 O O . LEU A 1 131 ? 16.813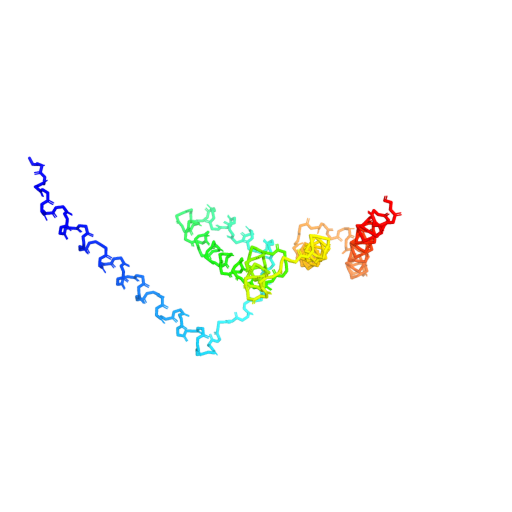 -6.156 -0.654 1.00 80.12 131 LEU A O 1
ATOM 906 N N . ASN A 1 132 ? 14.645 -6.738 -0.457 1.00 79.69 132 ASN A N 1
ATOM 907 C CA . ASN A 1 132 ? 14.734 -7.896 -1.339 1.00 79.69 132 ASN A CA 1
ATOM 908 C C . ASN A 1 132 ? 15.018 -7.484 -2.794 1.00 79.69 132 ASN A C 1
ATOM 910 O O . ASN A 1 132 ? 15.884 -8.075 -3.438 1.00 79.69 132 ASN A O 1
ATOM 914 N N . ASP A 1 133 ? 14.339 -6.443 -3.269 1.00 77.06 133 ASP A N 1
ATOM 915 C CA . ASP A 1 133 ? 14.425 -5.934 -4.638 1.00 77.06 133 ASP A CA 1
ATOM 916 C C . ASP A 1 133 ? 15.777 -5.252 -4.924 1.00 77.06 133 ASP A C 1
ATOM 918 O O . ASP A 1 133 ? 16.472 -5.610 -5.874 1.00 77.06 133 ASP A O 1
ATOM 922 N N . VAL A 1 134 ? 16.251 -4.382 -4.022 1.00 75.25 134 VAL A N 1
ATOM 923 C CA . VAL A 1 134 ? 17.585 -3.750 -4.096 1.00 75.25 134 VAL A CA 1
ATOM 924 C C . VAL A 1 134 ? 18.688 -4.802 -4.148 1.00 75.25 134 VAL A C 1
ATOM 926 O O . VAL A 1 134 ? 19.627 -4.691 -4.931 1.00 75.25 134 VAL A O 1
ATOM 929 N N . SER A 1 135 ? 18.557 -5.856 -3.346 1.00 66.12 135 SER A N 1
ATOM 930 C CA . SER A 1 135 ? 19.550 -6.925 -3.286 1.00 66.12 135 SER A CA 1
ATOM 931 C C . SER A 1 135 ? 19.482 -7.907 -4.462 1.00 66.12 135 SER A C 1
ATOM 933 O O . SER A 1 135 ? 20.315 -8.816 -4.536 1.00 66.12 135 SER A O 1
ATOM 935 N N . ALA A 1 136 ? 18.449 -7.815 -5.298 1.00 66.75 136 ALA A N 1
ATOM 936 C CA . ALA A 1 136 ? 18.303 -8.565 -6.542 1.00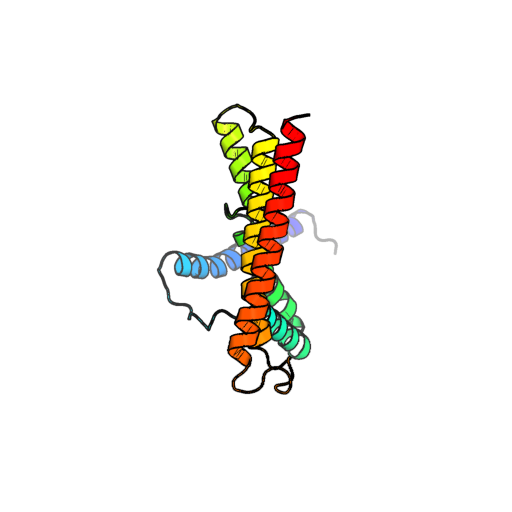 66.75 136 ALA A CA 1
ATOM 937 C C . ALA A 1 136 ? 18.728 -7.719 -7.752 1.00 66.75 136 ALA A C 1
ATOM 939 O O . ALA A 1 136 ? 19.271 -8.251 -8.718 1.00 66.75 136 ALA A O 1
ATOM 940 N N . SER A 1 137 ? 18.530 -6.401 -7.682 1.00 60.88 137 SER A N 1
ATOM 941 C CA . SER A 1 137 ? 18.977 -5.451 -8.693 1.00 60.88 137 SER A CA 1
ATOM 942 C C . SER A 1 137 ? 20.501 -5.281 -8.661 1.00 60.88 137 SER A C 1
ATOM 944 O O . SER A 1 137 ? 21.105 -5.064 -7.614 1.00 60.88 137 SER A O 1
ATOM 946 N N . SER A 1 138 ? 21.141 -5.325 -9.828 1.00 57.94 138 SER A N 1
ATOM 947 C CA . SER A 1 138 ? 22.588 -5.154 -10.055 1.00 57.94 138 SER A CA 1
ATOM 948 C C . SER A 1 138 ? 23.146 -3.760 -9.701 1.00 57.94 138 SER A C 1
ATOM 950 O O . SER A 1 138 ? 24.248 -3.410 -10.115 1.00 57.94 138 SER A O 1
ATOM 952 N N . LEU A 1 139 ? 22.382 -2.950 -8.961 1.00 57.97 139 LEU A N 1
ATOM 953 C CA . LEU A 1 139 ? 22.717 -1.591 -8.529 1.00 57.97 139 LEU A CA 1
ATOM 954 C C . LEU A 1 139 ? 23.759 -1.563 -7.398 1.00 57.97 139 LEU A C 1
ATOM 956 O O . LEU A 1 139 ? 24.417 -0.545 -7.201 1.00 57.97 139 LEU A O 1
ATOM 960 N N . LEU A 1 140 ? 23.940 -2.669 -6.669 1.00 60.41 140 LEU A N 1
ATOM 961 C CA . LEU A 1 140 ? 25.004 -2.822 -5.674 1.00 60.41 140 LEU A CA 1
ATOM 962 C C . LEU A 1 140 ? 26.235 -3.489 -6.314 1.00 60.41 140 LEU A C 1
ATOM 964 O O . LEU A 1 140 ? 26.119 -4.613 -6.809 1.00 60.41 140 LEU A O 1
ATOM 968 N N . PRO A 1 141 ? 27.428 -2.862 -6.280 1.00 54.97 141 PRO A N 1
ATOM 969 C CA . PRO A 1 141 ? 28.657 -3.502 -6.731 1.00 54.97 141 PRO A CA 1
ATOM 970 C C . PRO A 1 141 ? 28.892 -4.807 -5.961 1.00 54.97 141 PRO A C 1
ATOM 972 O O . PRO A 1 141 ? 28.925 -4.807 -4.728 1.00 54.97 141 PRO A O 1
ATOM 975 N N . GLY A 1 142 ? 29.133 -5.913 -6.675 1.00 55.50 142 GLY A N 1
ATOM 976 C CA . GLY A 1 142 ? 29.444 -7.223 -6.078 1.00 55.50 142 GLY A CA 1
ATOM 977 C C . GLY A 1 142 ? 30.662 -7.220 -5.138 1.00 55.50 142 GLY A C 1
ATOM 978 O O . GLY A 1 142 ? 30.849 -8.160 -4.374 1.00 55.50 142 GLY A O 1
ATOM 979 N N . ALA A 1 143 ? 31.448 -6.137 -5.132 1.00 54.53 143 ALA A N 1
ATOM 980 C CA . ALA A 1 143 ? 32.532 -5.889 -4.185 1.00 54.53 143 ALA A CA 1
ATOM 981 C C . ALA A 1 143 ? 32.063 -5.694 -2.726 1.00 54.53 143 ALA A C 1
ATOM 983 O O . ALA A 1 143 ? 32.832 -5.979 -1.814 1.00 54.53 143 ALA A O 1
ATOM 984 N N . LEU A 1 144 ? 30.817 -5.256 -2.482 1.00 54.41 144 LEU A N 1
ATOM 985 C CA . LEU A 1 144 ? 30.238 -5.164 -1.125 1.00 54.41 144 LEU A CA 1
ATOM 986 C C . LEU A 1 144 ? 29.429 -6.409 -0.726 1.00 54.41 144 LEU A C 1
ATOM 988 O O . LEU A 1 144 ? 29.148 -6.627 0.451 1.00 54.41 144 LEU A O 1
ATOM 992 N N . LEU A 1 145 ? 29.070 -7.238 -1.706 1.00 58.88 145 LEU A N 1
ATOM 993 C CA . LEU A 1 145 ? 28.268 -8.450 -1.557 1.00 58.88 145 LEU A CA 1
ATOM 994 C C . LEU A 1 145 ? 29.014 -9.639 -2.191 1.00 58.88 145 LEU A C 1
ATOM 996 O O . LEU A 1 145 ? 28.510 -10.308 -3.090 1.00 58.88 145 LEU A O 1
ATOM 1000 N N . GLY A 1 146 ? 30.249 -9.894 -1.748 1.00 52.34 146 GLY A N 1
ATOM 1001 C CA . GLY A 1 146 ? 31.019 -11.061 -2.192 1.00 52.34 146 GLY A CA 1
ATOM 1002 C C . GLY A 1 146 ? 30.232 -12.368 -2.011 1.00 52.34 146 GLY A C 1
ATOM 1003 O O . GLY A 1 146 ? 29.372 -12.469 -1.133 1.00 52.34 146 GLY A O 1
ATOM 1004 N N . SER A 1 147 ? 30.530 -13.377 -2.834 1.00 52.16 147 SER A N 1
ATOM 1005 C CA . SER A 1 147 ? 29.720 -14.587 -3.087 1.00 52.16 147 SER A CA 1
ATOM 1006 C C . SER A 1 147 ? 29.386 -15.491 -1.882 1.00 52.16 147 SER A C 1
ATOM 1008 O O . SER A 1 147 ? 28.605 -16.425 -2.037 1.00 52.16 147 SER A O 1
ATOM 1010 N N . ALA A 1 148 ? 29.887 -15.198 -0.678 1.00 53.41 148 ALA A N 1
ATOM 1011 C CA . ALA A 1 148 ? 29.491 -15.841 0.584 1.00 53.41 148 ALA A CA 1
ATOM 1012 C C . ALA A 1 148 ? 28.832 -14.874 1.603 1.00 53.41 148 ALA A C 1
ATOM 1014 O O . ALA A 1 148 ? 28.195 -15.314 2.556 1.00 53.41 148 ALA A O 1
ATOM 1015 N N . GLY A 1 149 ? 28.941 -13.555 1.397 1.00 56.38 149 GLY A N 1
ATOM 1016 C CA . GLY A 1 149 ? 28.417 -12.504 2.281 1.00 56.38 149 GLY A CA 1
ATOM 1017 C C . GLY A 1 149 ? 27.027 -11.986 1.901 1.00 56.38 149 GLY A C 1
ATOM 1018 O O . GLY A 1 149 ? 26.353 -11.382 2.728 1.00 56.38 149 GLY A O 1
ATOM 1019 N N . GLY A 1 150 ? 26.542 -12.266 0.686 1.00 64.44 150 GLY A N 1
ATOM 1020 C CA . GLY A 1 150 ? 25.263 -11.740 0.192 1.00 64.44 150 GLY A CA 1
ATOM 1021 C C . GLY A 1 150 ? 24.046 -12.101 1.038 1.00 64.44 150 GLY A C 1
ATOM 1022 O O . GLY A 1 150 ? 23.193 -11.257 1.302 1.00 64.44 150 GLY A O 1
ATOM 1023 N N . GLN A 1 151 ? 23.973 -13.337 1.522 1.00 68.38 151 GLN A N 1
ATOM 1024 C CA . GLN A 1 151 ? 22.836 -13.790 2.322 1.00 68.38 151 GLN A CA 1
ATOM 1025 C C . GLN A 1 151 ? 22.942 -13.344 3.787 1.00 68.38 151 GLN A C 1
ATOM 1027 O O . GLN A 1 151 ? 21.923 -13.047 4.411 1.00 68.38 151 GLN A O 1
ATOM 1032 N N . ALA A 1 152 ? 24.165 -13.229 4.313 1.00 69.69 152 ALA A N 1
ATOM 1033 C CA . ALA A 1 152 ? 24.431 -12.691 5.644 1.00 69.69 152 ALA A CA 1
ATOM 1034 C C . ALA A 1 152 ? 24.124 -11.187 5.713 1.00 69.69 152 ALA A C 1
ATOM 1036 O O . ALA A 1 152 ? 23.432 -10.755 6.628 1.00 69.69 152 ALA A O 1
ATOM 1037 N N . THR A 1 153 ? 24.524 -10.408 4.705 1.00 72.00 153 THR A N 1
ATOM 1038 C CA . THR A 1 153 ? 24.217 -8.973 4.612 1.00 72.00 153 THR A CA 1
ATOM 1039 C C . THR A 1 153 ? 22.722 -8.718 4.434 1.00 72.00 153 THR A C 1
ATOM 1041 O O . THR A 1 153 ? 22.181 -7.849 5.110 1.00 72.00 153 THR A O 1
ATOM 1044 N N . LYS A 1 154 ? 22.017 -9.510 3.608 1.00 70.31 154 LYS A N 1
ATOM 1045 C CA . LYS A 1 154 ? 20.544 -9.439 3.499 1.00 70.31 154 LYS A CA 1
ATOM 1046 C C . LYS A 1 154 ? 19.865 -9.696 4.846 1.00 70.31 154 LYS A C 1
ATOM 1048 O O . LYS A 1 154 ? 18.951 -8.969 5.226 1.00 70.31 154 LYS A O 1
ATOM 1053 N N . ARG A 1 155 ? 20.332 -10.709 5.583 1.00 73.00 155 ARG A N 1
ATOM 1054 C CA . ARG A 1 155 ? 19.835 -11.021 6.931 1.00 73.00 155 ARG A CA 1
ATOM 1055 C C . ARG A 1 155 ? 20.142 -9.904 7.922 1.00 73.00 155 ARG A C 1
ATOM 1057 O O . ARG A 1 155 ? 19.259 -9.543 8.685 1.00 73.00 155 ARG A O 1
ATOM 1064 N N . PHE A 1 156 ? 21.339 -9.328 7.868 1.00 79.50 156 PHE A N 1
ATOM 1065 C CA . PHE A 1 156 ? 21.756 -8.242 8.749 1.00 79.50 156 PHE A CA 1
ATOM 1066 C C . PHE A 1 156 ? 20.967 -6.951 8.492 1.00 79.50 156 PHE A C 1
ATOM 1068 O O . PHE A 1 156 ? 20.388 -6.408 9.426 1.00 79.50 156 PHE A O 1
ATOM 1075 N N . LEU A 1 157 ? 20.850 -6.500 7.235 1.00 77.94 157 LEU A N 1
ATOM 1076 C CA . LEU A 1 157 ? 20.032 -5.331 6.877 1.00 77.94 157 LEU A CA 1
ATOM 1077 C C . LEU A 1 157 ? 18.562 -5.544 7.238 1.00 77.94 157 LEU A C 1
ATOM 1079 O O . LEU A 1 157 ? 17.938 -4.654 7.812 1.00 77.94 157 LEU A O 1
ATOM 1083 N N . GLY A 1 158 ? 18.026 -6.732 6.940 1.00 79.75 158 GLY A N 1
ATOM 1084 C CA . GLY A 1 158 ? 16.670 -7.102 7.328 1.00 79.75 158 GLY A CA 1
ATOM 1085 C C . GLY A 1 158 ? 16.484 -7.029 8.842 1.00 79.75 158 GLY A C 1
ATOM 1086 O O . GLY A 1 158 ? 15.542 -6.402 9.312 1.00 79.75 158 GLY A O 1
ATOM 1087 N N . GLN A 1 159 ? 17.413 -7.594 9.614 1.00 82.06 159 GLN A N 1
ATOM 1088 C CA . GLN A 1 159 ? 17.353 -7.605 11.073 1.00 82.06 159 GLN A CA 1
ATOM 1089 C C . GLN A 1 159 ? 17.493 -6.200 11.677 1.00 82.06 159 GLN A C 1
ATOM 1091 O O . GLN A 1 159 ? 16.713 -5.858 12.560 1.00 82.06 159 GLN A O 1
ATOM 1096 N N . CYS A 1 160 ? 18.401 -5.355 11.177 1.00 82.69 160 CYS A N 1
ATOM 1097 C CA . CYS A 1 160 ? 18.509 -3.954 11.596 1.00 82.69 160 CYS A CA 1
ATOM 1098 C C . CYS A 1 160 ? 17.221 -3.172 11.314 1.00 82.69 160 CYS A C 1
ATOM 1100 O O . CYS A 1 160 ? 16.773 -2.404 12.162 1.00 82.69 160 CYS A O 1
ATOM 1102 N N . PHE A 1 161 ? 16.602 -3.393 10.153 1.00 84.94 161 PHE A N 1
ATOM 1103 C CA . PHE A 1 161 ? 15.337 -2.766 9.784 1.00 84.94 161 PHE A CA 1
ATOM 1104 C C . PHE A 1 161 ? 14.179 -3.223 10.685 1.00 84.94 161 PHE A C 1
ATOM 1106 O O . PHE A 1 161 ? 13.415 -2.394 11.180 1.00 84.94 161 PHE A O 1
ATOM 1113 N N . VAL A 1 162 ? 14.089 -4.527 10.973 1.00 84.56 162 VAL A N 1
ATOM 1114 C CA . VAL A 1 162 ? 13.108 -5.074 11.925 1.00 84.56 162 VAL A CA 1
ATOM 1115 C C . VAL A 1 162 ? 13.326 -4.487 13.324 1.00 84.56 162 VAL A C 1
ATOM 1117 O O . VAL A 1 162 ? 12.368 -4.045 13.953 1.00 84.56 162 VAL A O 1
ATOM 1120 N N . SER A 1 163 ? 14.569 -4.432 13.812 1.00 84.88 163 SER A N 1
ATOM 1121 C CA . SER A 1 163 ? 14.897 -3.861 15.125 1.00 84.88 163 SER A CA 1
ATOM 1122 C C . SER A 1 163 ? 14.583 -2.367 15.215 1.00 84.88 163 SER A C 1
ATOM 1124 O O . SER A 1 163 ? 14.077 -1.922 16.243 1.00 84.88 163 SER A O 1
ATOM 1126 N N . LEU A 1 164 ? 14.822 -1.602 14.145 1.00 86.81 164 LEU A N 1
ATOM 1127 C CA . LEU A 1 164 ? 14.444 -0.191 14.057 1.00 86.81 164 LEU A CA 1
ATOM 1128 C C . LEU A 1 164 ? 12.922 -0.026 14.167 1.00 86.81 164 LEU A C 1
ATOM 1130 O O . LEU A 1 164 ? 12.448 0.780 14.962 1.00 86.81 164 LEU A O 1
ATOM 1134 N N . LEU A 1 165 ? 12.154 -0.819 13.415 1.00 84.38 165 LEU A N 1
ATOM 1135 C CA . LEU A 1 165 ? 10.691 -0.766 13.436 1.00 84.38 165 LEU A CA 1
ATOM 1136 C C . LEU A 1 165 ? 10.100 -1.180 14.779 1.00 84.38 165 LEU A C 1
ATOM 1138 O O . LEU A 1 165 ? 9.171 -0.532 15.253 1.00 84.38 165 LEU A O 1
ATOM 1142 N N . ILE A 1 166 ? 10.651 -2.216 15.415 1.00 83.50 166 ILE A N 1
ATOM 1143 C CA . ILE A 1 166 ? 10.264 -2.608 16.775 1.00 83.50 166 ILE A CA 1
ATOM 1144 C C . ILE A 1 166 ? 10.590 -1.479 17.761 1.00 83.50 166 ILE A C 1
ATOM 1146 O O . ILE A 1 166 ? 9.771 -1.183 18.625 1.00 83.50 166 ILE A O 1
ATOM 1150 N N . GLY A 1 167 ? 11.740 -0.814 17.617 1.00 83.94 167 GLY A N 1
ATOM 1151 C CA . GLY A 1 167 ? 12.105 0.351 18.427 1.00 83.94 167 GLY A CA 1
ATOM 1152 C C . GLY A 1 167 ? 11.127 1.520 18.272 1.00 83.94 167 GLY A C 1
ATOM 1153 O O . GLY A 1 167 ? 10.690 2.083 19.274 1.00 83.94 167 GLY A O 1
ATOM 1154 N N . ILE A 1 168 ? 10.729 1.841 17.036 1.00 84.44 168 ILE A N 1
ATOM 1155 C CA . ILE A 1 168 ? 9.723 2.875 16.745 1.00 84.44 168 ILE A CA 1
ATOM 1156 C C . ILE A 1 168 ? 8.366 2.473 17.336 1.00 84.44 168 ILE A C 1
ATOM 1158 O O . ILE A 1 168 ? 7.760 3.262 18.052 1.00 84.44 168 ILE A O 1
ATOM 1162 N N . LEU A 1 169 ? 7.923 1.230 17.118 1.00 80.88 169 LEU A N 1
ATOM 1163 C CA . LEU A 1 169 ? 6.666 0.709 17.660 1.00 80.88 169 LEU A CA 1
ATOM 1164 C C . LEU A 1 169 ? 6.636 0.788 19.190 1.00 80.88 169 LEU A C 1
ATOM 1166 O O . LEU A 1 169 ? 5.655 1.252 19.762 1.00 80.88 169 LEU A O 1
ATOM 1170 N N . LEU A 1 170 ? 7.711 0.360 19.856 1.00 81.56 170 LEU A N 1
ATOM 1171 C CA . LEU A 1 170 ? 7.825 0.435 21.308 1.00 81.56 170 LEU A CA 1
ATOM 1172 C C . LEU A 1 170 ? 7.842 1.885 21.796 1.00 81.56 170 LEU A C 1
ATOM 1174 O O . LEU A 1 170 ? 7.166 2.172 22.774 1.00 81.56 170 LEU A O 1
ATOM 1178 N N . SER A 1 171 ? 8.542 2.803 21.123 1.00 81.50 171 SER A N 1
ATOM 1179 C CA . SER A 1 171 ? 8.518 4.233 21.463 1.00 81.50 171 SER A CA 1
ATOM 1180 C C . SER A 1 171 ? 7.109 4.812 21.352 1.00 81.50 171 SER A C 1
ATOM 1182 O O . SER A 1 171 ? 6.657 5.482 22.276 1.00 81.50 171 SER A O 1
ATOM 1184 N N . GLU A 1 172 ? 6.390 4.515 20.269 1.00 77.88 172 GLU A N 1
ATOM 1185 C CA . GLU A 1 172 ? 5.045 5.037 20.017 1.00 77.88 172 GLU A CA 1
ATOM 1186 C C . GLU A 1 172 ? 4.022 4.469 21.011 1.00 77.88 172 GLU A C 1
ATOM 1188 O O . GLU A 1 172 ? 3.212 5.202 21.580 1.00 77.88 172 GLU A O 1
ATOM 1193 N N . VAL A 1 173 ? 4.089 3.159 21.276 1.00 73.62 173 VAL A N 1
ATOM 1194 C CA . VAL A 1 173 ? 3.212 2.471 22.233 1.00 73.62 173 VAL A CA 1
ATOM 1195 C C . VAL A 1 173 ? 3.520 2.906 23.664 1.00 73.62 173 VAL A C 1
ATOM 1197 O O . VAL A 1 173 ? 2.593 3.206 24.411 1.00 73.62 173 VAL A O 1
ATOM 1200 N N . VAL A 1 174 ? 4.795 2.998 24.057 1.00 79.06 174 VAL A N 1
ATOM 1201 C CA . VAL A 1 174 ? 5.203 3.478 25.390 1.00 79.06 174 VAL A CA 1
ATOM 1202 C C . VAL A 1 174 ? 4.851 4.953 25.569 1.00 79.06 174 VAL A C 1
ATOM 1204 O O . VAL A 1 174 ? 4.395 5.335 26.644 1.00 79.06 174 VAL A O 1
ATOM 1207 N N . TYR A 1 175 ? 4.992 5.784 24.533 1.00 72.12 175 TYR A N 1
ATOM 1208 C CA . TYR A 1 175 ? 4.553 7.179 24.561 1.00 72.12 175 TYR A CA 1
ATOM 1209 C C . TYR A 1 175 ? 3.034 7.281 24.744 1.00 72.12 175 TYR A C 1
ATOM 1211 O O . TYR A 1 175 ? 2.569 7.992 25.636 1.00 72.12 175 TYR A O 1
ATOM 1219 N N . ALA A 1 176 ? 2.264 6.516 23.968 1.00 68.94 176 ALA A N 1
ATOM 1220 C CA . ALA A 1 176 ? 0.809 6.467 24.079 1.00 68.94 176 ALA A CA 1
ATOM 1221 C C . ALA A 1 176 ? 0.335 5.923 25.438 1.00 68.94 176 ALA A C 1
ATOM 1223 O O . ALA A 1 176 ? -0.677 6.388 25.962 1.00 68.94 176 ALA A O 1
ATOM 1224 N N . TYR A 1 177 ? 1.066 4.967 26.021 1.00 69.75 177 TYR A N 1
ATOM 1225 C CA . TYR A 1 177 ? 0.771 4.406 27.340 1.00 69.75 177 TYR A CA 1
ATOM 1226 C C . TYR A 1 177 ? 1.104 5.399 28.461 1.00 69.75 177 TYR A C 1
ATOM 1228 O O . TYR A 1 177 ? 0.278 5.645 29.334 1.00 69.75 177 TYR A O 1
ATOM 1236 N N . ARG A 1 178 ? 2.274 6.049 28.407 1.00 77.88 178 ARG A N 1
ATOM 1237 C CA . ARG A 1 178 ? 2.697 7.050 29.400 1.00 77.88 178 ARG A CA 1
ATOM 1238 C C . ARG A 1 178 ? 1.793 8.283 29.408 1.00 77.88 178 ARG A C 1
ATOM 1240 O O . ARG A 1 178 ? 1.498 8.810 30.470 1.00 77.88 178 ARG A O 1
ATOM 1247 N N . ASN A 1 179 ? 1.322 8.718 28.241 1.00 70.94 179 ASN A N 1
ATOM 1248 C CA . ASN A 1 179 ? 0.402 9.851 28.114 1.00 70.94 179 ASN A CA 1
ATOM 1249 C C . ASN A 1 179 ? -1.046 9.524 28.540 1.00 70.94 179 ASN A C 1
ATOM 1251 O O . ASN A 1 179 ? -1.915 10.384 28.455 1.00 70.94 179 ASN A O 1
ATOM 1255 N N . ARG A 1 180 ? -1.334 8.279 28.948 1.00 61.41 180 ARG A N 1
ATOM 1256 C CA . ARG A 1 180 ? -2.612 7.898 29.563 1.00 61.41 180 ARG A CA 1
ATOM 1257 C C . ARG A 1 180 ? -2.602 7.950 31.094 1.00 61.41 180 ARG A C 1
ATOM 1259 O O . ARG A 1 180 ? -3.683 7.887 31.671 1.00 61.41 180 ARG A O 1
ATOM 1266 N N . GLU A 1 181 ? -1.434 8.031 31.733 1.00 56.34 181 GLU A N 1
ATOM 1267 C CA . GLU A 1 181 ? -1.299 8.064 33.201 1.00 56.34 181 GLU A CA 1
ATOM 1268 C C . GLU A 1 181 ? -0.995 9.464 33.775 1.00 56.34 181 GLU A C 1
ATOM 1270 O O . GLU A 1 181 ? -0.796 9.596 34.981 1.00 56.34 181 GLU A O 1
ATOM 1275 N N . GLY A 1 182 ? -0.979 10.507 32.936 1.00 46.59 182 GLY A N 1
ATOM 1276 C CA . GLY A 1 182 ? -0.884 11.919 33.338 1.00 46.59 182 GLY A CA 1
ATOM 1277 C C . GLY A 1 182 ? -2.092 12.712 32.867 1.00 46.59 182 GLY A C 1
ATOM 1278 O O . GLY A 1 182 ? -2.443 13.686 33.566 1.00 46.59 182 GLY A O 1
#

Organism: NCBI:txid221442

InterPro domains:
  IPR004387 Peptidase M50, putative membrane-associated zinc metallopeptidase [PTHR42837] (13-135)
  IPR008915 Peptidase M50 [PF02163] (15-124)

Sequence (182 aa):
DRLSPPRAAAAASGALSRSVSGVASTLAPALTSLAGGGSQQAAGLQGPLGIAATAGTIAQTNPSQLADFAALLSVNLAVFNALPIPGLDGFQLLLLAVEAVRGKKLPQTLTGAVNAVAVLLLLYVFGTVLLNDVSASSLLPGALLGSAGGQATKRFLGQCFVSLLIGILLSEVVYAYRNREG

Radius of gyration: 24.34 Å; chains: 1; bounding box: 62×46×72 Å

Foldseek 3Di:
DPPDPVVVVVVVVVVVVVVVVVVCVVVVVVVCCVVPVDDPDCPPPQFPVSLVVVLVVCCVPPVVCNVVSVVVVVVVVVVVLCDCQQQHVVVVVVQVVVCVVVVHDDPPLVVVLSNVVRVLVVVLVNVLSVLVNVLVDPPDPCVVVPPVCSVVVSVVVNVVSVVVSVVVNCVVVVVSVVVVVD

Secondary structure (DSSP, 8-state):
-PPPHHHHHHHHHHHHHHHHHHHHHHHHHHHHHHHTT----------HHHHHHHHHHHHHH-HHHHHHHHHHHHHHHHHHHHS--TTSHHHHHHHHHHHHHHTSPPPHHHHHHHHHHHHHHHHHHHHHHHHHHHTTSTTS-TTTS-TTTHHHHHHHHHHHHHHHHHHHHHHHHHHHHHTT--

pLDDT: mean 74.46, std 12.71, range [35.44, 90.94]